Protein AF-A0A5Q2TIV7-F1 (afdb_monomer)

pLDDT: mean 85.79, std 13.25, range [51.31, 98.06]

Mean predicted aligned error: 6.58 Å

Structure (mmCIF, N/CA/C/O backbone):
data_AF-A0A5Q2TIV7-F1
#
_entry.id   AF-A0A5Q2TIV7-F1
#
loop_
_atom_site.group_PDB
_atom_site.id
_atom_site.type_symbol
_atom_site.label_atom_id
_atom_site.label_alt_id
_atom_site.label_comp_id
_atom_site.label_asym_id
_atom_site.label_entity_id
_atom_site.label_seq_id
_atom_site.pdbx_PDB_ins_code
_atom_site.Cartn_x
_atom_site.Cartn_y
_atom_site.Cartn_z
_atom_site.occupancy
_atom_site.B_iso_or_equiv
_atom_site.auth_seq_id
_atom_site.auth_comp_id
_atom_site.auth_asym_id
_atom_site.auth_atom_id
_atom_site.pdbx_PDB_model_num
ATOM 1 N N . MET A 1 1 ? 21.907 -9.888 -3.108 1.00 53.25 1 MET A N 1
ATOM 2 C CA . MET A 1 1 ? 21.242 -8.575 -2.961 1.00 53.25 1 MET A CA 1
ATOM 3 C C . MET A 1 1 ? 22.327 -7.538 -2.737 1.00 53.25 1 MET A C 1
ATOM 5 O O . MET A 1 1 ? 23.068 -7.697 -1.777 1.00 53.25 1 MET A O 1
ATOM 9 N N . SER A 1 2 ? 22.520 -6.594 -3.663 1.00 59.41 2 SER A N 1
ATOM 10 C CA . SER A 1 2 ? 23.673 -5.680 -3.630 1.00 59.41 2 SER A CA 1
ATOM 11 C C . SER A 1 2 ? 23.523 -4.609 -2.542 1.00 59.41 2 SER A C 1
ATOM 13 O O . SER A 1 2 ? 22.411 -4.172 -2.238 1.00 59.41 2 SER A O 1
ATOM 15 N N . GLU A 1 3 ? 24.650 -4.174 -1.974 1.00 58.94 3 GLU A N 1
ATOM 16 C CA . GLU A 1 3 ? 24.780 -3.059 -1.017 1.00 58.94 3 GLU A CA 1
ATOM 17 C C . GLU A 1 3 ? 23.983 -1.810 -1.454 1.00 58.94 3 GLU A C 1
ATOM 19 O O . GLU A 1 3 ? 23.416 -1.096 -0.631 1.00 58.94 3 GLU A O 1
ATOM 24 N N . THR A 1 4 ? 23.872 -1.597 -2.769 1.00 59.62 4 THR A N 1
ATOM 25 C CA . THR A 1 4 ? 23.124 -0.516 -3.422 1.00 59.62 4 THR A CA 1
ATOM 26 C C . THR A 1 4 ? 21.631 -0.548 -3.099 1.00 59.62 4 THR A C 1
ATOM 28 O O . THR A 1 4 ? 21.066 0.484 -2.752 1.00 59.62 4 THR A O 1
ATOM 31 N N . ILE A 1 5 ? 20.996 -1.727 -3.135 1.00 59.81 5 ILE A N 1
ATOM 32 C CA . ILE A 1 5 ? 19.572 -1.875 -2.789 1.00 59.81 5 ILE A CA 1
ATOM 33 C C . ILE A 1 5 ? 19.374 -1.593 -1.298 1.00 59.81 5 ILE A C 1
ATOM 35 O O . ILE A 1 5 ? 18.446 -0.886 -0.924 1.00 59.81 5 ILE A O 1
ATOM 39 N N . ARG A 1 6 ? 20.279 -2.084 -0.438 1.00 55.00 6 ARG A N 1
ATOM 40 C CA . ARG A 1 6 ? 20.233 -1.845 1.016 1.00 55.00 6 ARG A CA 1
ATOM 41 C C . ARG A 1 6 ? 20.451 -0.366 1.377 1.00 55.00 6 ARG A C 1
ATOM 43 O O . ARG A 1 6 ? 19.861 0.101 2.347 1.00 55.00 6 ARG A O 1
ATOM 50 N N . SER A 1 7 ? 21.269 0.360 0.616 1.00 59.69 7 SER A N 1
ATOM 5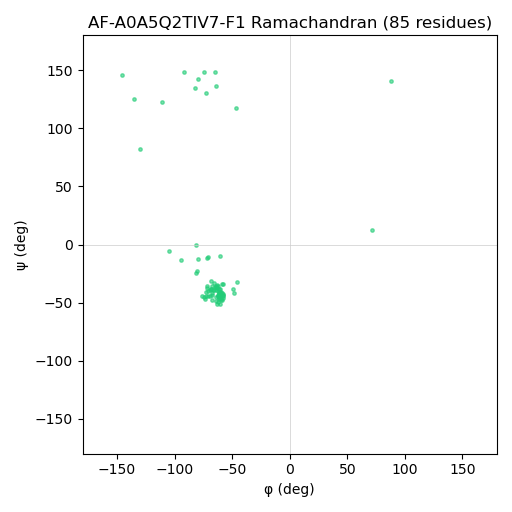1 C CA . SER A 1 7 ? 21.496 1.800 0.796 1.00 59.69 7 SER A CA 1
ATOM 52 C C . SER A 1 7 ? 20.300 2.635 0.330 1.00 59.69 7 SER A C 1
ATOM 54 O O . SER A 1 7 ? 19.830 3.475 1.092 1.00 59.69 7 SER A O 1
ATOM 56 N N . ALA A 1 8 ? 19.754 2.354 -0.858 1.00 62.28 8 ALA A N 1
ATOM 57 C CA . ALA A 1 8 ? 18.548 3.018 -1.366 1.00 62.28 8 ALA A CA 1
ATOM 58 C C . ALA A 1 8 ? 17.339 2.777 -0.443 1.00 62.28 8 ALA A C 1
ATOM 60 O O . ALA A 1 8 ? 16.605 3.698 -0.104 1.00 62.28 8 ALA A O 1
ATOM 61 N N . LEU A 1 9 ? 17.202 1.551 0.070 1.00 62.69 9 LEU A N 1
ATOM 62 C CA . LEU A 1 9 ? 16.211 1.185 1.084 1.00 62.69 9 LEU A CA 1
ATOM 63 C C . LEU A 1 9 ? 16.328 1.978 2.386 1.00 62.69 9 LEU A C 1
ATOM 65 O O . LEU A 1 9 ? 15.322 2.215 3.048 1.00 62.69 9 LEU A O 1
ATOM 69 N N . ARG A 1 10 ? 17.546 2.346 2.801 1.00 64.44 10 ARG A N 1
ATOM 70 C CA . ARG A 1 10 ? 17.764 3.124 4.026 1.00 64.44 10 ARG A CA 1
ATOM 71 C C . ARG A 1 10 ? 17.326 4.575 3.860 1.00 64.44 10 ARG A C 1
ATOM 73 O O . ARG A 1 10 ? 16.710 5.102 4.783 1.00 64.44 10 ARG A O 1
ATOM 80 N N . GLU A 1 11 ? 17.602 5.193 2.716 1.00 63.62 11 GLU A N 1
ATOM 81 C CA . GLU A 1 11 ? 17.118 6.547 2.407 1.00 63.62 11 GLU A CA 1
ATOM 82 C C . GLU A 1 11 ? 15.596 6.569 2.224 1.00 63.62 11 GLU A C 1
ATOM 84 O O . GLU A 1 11 ? 14.916 7.391 2.837 1.00 63.62 11 GLU A O 1
ATOM 89 N N . GLU A 1 12 ? 15.039 5.589 1.509 1.00 64.25 12 GLU A N 1
ATOM 90 C CA . GLU A 1 12 ? 13.588 5.438 1.346 1.00 64.25 12 GLU A CA 1
ATOM 91 C C . GLU A 1 12 ? 12.873 4.961 2.619 1.00 64.25 12 GLU A C 1
ATOM 93 O O . GLU A 1 12 ? 11.649 5.039 2.705 1.00 64.25 12 GLU A O 1
ATOM 98 N N . SER A 1 13 ? 13.605 4.514 3.648 1.00 70.44 13 SER A N 1
ATOM 99 C CA . SER A 1 13 ? 13.002 3.975 4.877 1.00 70.44 13 SER A CA 1
ATOM 100 C C . SER A 1 13 ? 12.078 4.979 5.565 1.00 70.44 13 SER A C 1
ATOM 102 O O . SER A 1 13 ? 11.041 4.589 6.091 1.00 70.44 13 SER A O 1
ATOM 104 N N . THR A 1 14 ? 12.392 6.276 5.496 1.00 81.12 14 THR A N 1
ATOM 105 C CA . THR A 1 14 ? 11.535 7.318 6.079 1.00 81.12 14 THR A CA 1
ATOM 106 C C . THR A 1 14 ? 10.226 7.460 5.301 1.00 81.12 14 THR A C 1
ATOM 108 O O . THR A 1 14 ? 9.171 7.628 5.907 1.00 81.12 14 THR A O 1
ATOM 111 N N . ASN A 1 15 ? 10.270 7.368 3.970 1.00 85.00 15 ASN A N 1
ATOM 112 C CA . ASN A 1 15 ? 9.075 7.450 3.130 1.00 85.00 15 ASN A CA 1
ATOM 113 C C . ASN A 1 15 ? 8.209 6.198 3.281 1.00 85.00 15 ASN A C 1
ATOM 115 O O . ASN A 1 15 ? 6.992 6.308 3.382 1.00 85.00 15 ASN A O 1
ATOM 119 N N . ILE A 1 16 ? 8.837 5.023 3.370 1.00 85.69 16 ILE A N 1
ATOM 120 C CA . ILE A 1 16 ? 8.157 3.745 3.604 1.00 85.69 16 ILE A CA 1
ATOM 121 C C . ILE A 1 16 ? 7.454 3.749 4.965 1.00 85.69 16 ILE A C 1
ATOM 123 O O . ILE A 1 16 ? 6.298 3.342 5.049 1.00 85.69 16 ILE A O 1
ATOM 127 N N . VAL A 1 17 ? 8.118 4.239 6.018 1.00 90.44 17 VAL A N 1
ATOM 128 C CA . VAL A 1 17 ? 7.513 4.360 7.355 1.00 90.44 17 VAL A CA 1
ATOM 129 C C . VAL A 1 17 ? 6.325 5.318 7.325 1.00 90.44 17 VAL A C 1
ATOM 131 O O . VAL A 1 17 ? 5.237 4.930 7.733 1.00 90.44 17 VAL A O 1
ATOM 134 N N . LYS A 1 18 ? 6.483 6.517 6.753 1.00 92.94 18 LYS A N 1
ATOM 135 C CA . LYS A 1 18 ? 5.381 7.486 6.635 1.00 92.94 18 LYS A CA 1
ATOM 136 C C . LYS A 1 18 ? 4.213 6.954 5.811 1.00 92.94 18 LYS A C 1
ATOM 138 O O . LYS A 1 18 ? 3.061 7.217 6.136 1.00 92.94 18 LYS A O 1
ATOM 143 N N . PHE A 1 19 ? 4.494 6.212 4.741 1.00 93.38 19 PHE A N 1
ATOM 144 C CA . PHE A 1 19 ? 3.452 5.591 3.929 1.00 93.38 19 PHE A CA 1
ATOM 145 C C . PHE A 1 19 ? 2.703 4.511 4.715 1.00 93.38 19 PHE A C 1
ATOM 147 O O . PHE A 1 19 ? 1.481 4.418 4.627 1.00 93.38 19 PHE A O 1
ATOM 154 N N . ASN A 1 20 ? 3.422 3.736 5.528 1.00 95.62 20 ASN A N 1
ATOM 155 C CA . ASN A 1 20 ? 2.821 2.756 6.420 1.00 95.62 20 ASN A CA 1
ATOM 156 C C . ASN A 1 20 ? 1.933 3.404 7.489 1.00 95.62 20 ASN A C 1
ATOM 158 O O . ASN A 1 20 ? 0.818 2.936 7.693 1.00 95.62 20 ASN A O 1
ATOM 162 N N . GLU A 1 21 ? 2.401 4.478 8.124 1.00 97.00 21 GLU A N 1
ATOM 163 C CA . GLU A 1 21 ? 1.634 5.254 9.106 1.00 97.00 21 GLU A CA 1
ATOM 164 C C . GLU A 1 21 ? 0.364 5.833 8.475 1.00 97.00 21 GLU A C 1
ATOM 166 O O . GLU A 1 21 ? -0.732 5.559 8.953 1.00 97.00 21 GLU A O 1
ATOM 171 N N . ALA A 1 22 ? 0.488 6.514 7.331 1.00 97.62 22 ALA A N 1
ATOM 172 C CA . ALA A 1 22 ? -0.656 7.102 6.637 1.00 97.62 22 ALA A CA 1
ATOM 173 C C . ALA A 1 22 ? -1.706 6.056 6.227 1.00 97.62 22 ALA A C 1
ATOM 175 O O . ALA A 1 22 ? -2.904 6.294 6.356 1.00 97.62 22 ALA A O 1
ATOM 176 N N . LEU A 1 23 ? -1.278 4.884 5.742 1.00 96.88 23 LEU A N 1
ATOM 177 C CA . LEU A 1 23 ? -2.205 3.795 5.427 1.00 96.88 23 LEU A CA 1
ATOM 178 C C . LEU A 1 23 ? -2.853 3.203 6.679 1.00 96.88 23 LEU A C 1
ATOM 180 O O . LEU A 1 23 ? -4.033 2.865 6.638 1.00 96.88 23 LEU A O 1
ATOM 184 N N . SER A 1 24 ? -2.101 3.074 7.773 1.00 98.00 24 SER A N 1
ATOM 185 C CA . SER A 1 24 ? -2.630 2.594 9.051 1.00 98.00 24 SER A CA 1
ATOM 186 C C . SER A 1 24 ? -3.744 3.512 9.554 1.00 98.00 24 SER A C 1
ATOM 188 O O . SER A 1 24 ? -4.824 3.021 9.873 1.00 98.00 24 SER A O 1
ATOM 190 N N . ASP A 1 25 ? -3.525 4.830 9.507 1.00 98.06 25 ASP A N 1
ATOM 191 C CA . ASP A 1 25 ? -4.506 5.840 9.917 1.00 98.06 25 ASP A CA 1
ATOM 192 C C . ASP A 1 25 ? -5.782 5.776 9.060 1.00 98.06 25 ASP A C 1
ATOM 194 O O . ASP A 1 25 ? -6.889 5.766 9.595 1.00 98.06 25 ASP A O 1
ATOM 198 N N . ILE A 1 26 ? -5.649 5.650 7.731 1.00 97.44 26 ILE A N 1
ATOM 199 C CA . ILE A 1 26 ? -6.797 5.519 6.811 1.00 97.44 26 ILE A CA 1
ATOM 200 C C . ILE A 1 26 ? -7.612 4.253 7.112 1.00 97.44 26 ILE A C 1
ATOM 202 O O . ILE A 1 26 ? -8.847 4.268 7.073 1.00 97.44 26 ILE A O 1
ATOM 206 N N . ILE A 1 27 ? -6.931 3.136 7.381 1.00 96.44 27 ILE A N 1
ATOM 207 C CA . ILE A 1 27 ? -7.584 1.861 7.689 1.00 96.44 27 ILE A CA 1
ATOM 208 C C . ILE A 1 27 ? -8.279 1.943 9.047 1.00 96.44 27 ILE A C 1
ATOM 210 O O . ILE A 1 27 ? -9.427 1.515 9.154 1.00 96.44 27 ILE A O 1
ATOM 214 N N . ASP A 1 28 ? -7.624 2.511 10.060 1.00 97.81 28 ASP A N 1
ATOM 215 C CA . ASP A 1 28 ? -8.200 2.688 11.392 1.00 97.81 28 ASP A CA 1
ATOM 216 C C . ASP A 1 28 ? -9.441 3.590 11.345 1.00 97.81 28 ASP A C 1
ATOM 218 O O . ASP A 1 28 ? -10.502 3.194 11.826 1.00 97.81 28 ASP A O 1
ATOM 222 N N . GLU A 1 29 ? -9.372 4.733 10.656 1.00 97.69 29 GLU A N 1
ATOM 223 C CA . GLU A 1 29 ? -10.527 5.613 10.442 1.00 97.69 29 GLU A CA 1
ATOM 224 C C . GLU A 1 29 ? -11.675 4.871 9.735 1.00 97.69 29 GLU A C 1
ATOM 226 O O . GLU A 1 29 ? -12.837 4.950 10.146 1.00 97.69 29 GLU A O 1
ATOM 231 N N . SER A 1 30 ? -11.364 4.086 8.701 1.00 96.38 30 SER A N 1
ATOM 232 C CA . SER A 1 30 ? -12.363 3.290 7.977 1.00 96.38 30 SER A CA 1
ATOM 233 C C . SER A 1 30 ? -13.009 2.215 8.860 1.00 96.38 30 SER A C 1
ATOM 235 O O . SER A 1 30 ? -14.210 1.955 8.734 1.00 96.38 30 SER A O 1
ATOM 237 N N . MET A 1 31 ? -12.242 1.602 9.768 1.00 96.12 31 MET A N 1
ATOM 238 C CA . MET A 1 31 ? -12.741 0.618 10.733 1.00 96.12 31 MET A CA 1
ATOM 239 C C . MET A 1 31 ? -13.616 1.266 11.806 1.00 96.12 31 MET A C 1
ATOM 241 O O . MET A 1 31 ? -14.700 0.758 12.097 1.00 96.12 31 MET A O 1
ATOM 245 N N . GLN A 1 32 ? -13.193 2.407 12.353 1.00 96.38 32 GLN A N 1
ATOM 246 C CA . GLN A 1 32 ? -13.953 3.170 13.348 1.00 96.38 32 GLN A CA 1
ATOM 247 C C . GLN A 1 32 ? -15.288 3.672 12.787 1.00 96.38 32 GLN A C 1
ATOM 249 O O . GLN A 1 32 ? -16.303 3.644 13.482 1.00 96.38 32 GLN A O 1
ATOM 254 N N . ASN A 1 33 ? -15.308 4.047 11.508 1.00 96.31 33 ASN A N 1
ATOM 255 C CA . ASN A 1 33 ? -16.515 4.464 10.796 1.00 96.31 33 ASN A CA 1
ATOM 256 C C . ASN A 1 33 ? -17.375 3.288 10.291 1.00 96.31 33 ASN A C 1
ATOM 258 O O . ASN A 1 33 ? -18.417 3.507 9.673 1.00 96.31 33 ASN A O 1
ATOM 262 N N . GLY A 1 34 ? -16.963 2.038 10.534 1.00 93.69 34 GLY A N 1
ATOM 263 C CA . GLY A 1 34 ? -17.704 0.836 10.144 1.00 93.69 34 GLY A CA 1
ATOM 264 C C . GLY A 1 34 ? -17.723 0.546 8.638 1.00 93.69 34 GLY A C 1
ATOM 265 O O . GLY A 1 34 ? -18.496 -0.304 8.200 1.00 93.69 34 GLY A O 1
ATOM 266 N N . LEU A 1 35 ? -16.883 1.224 7.849 1.00 93.06 35 LEU A N 1
ATOM 267 C CA . LEU A 1 35 ? -16.772 1.050 6.394 1.00 93.06 35 LEU A CA 1
ATOM 268 C C . LEU A 1 35 ? -15.917 -0.164 6.014 1.00 93.06 35 LEU A C 1
ATOM 270 O O . LEU A 1 35 ? -16.058 -0.709 4.922 1.00 93.06 35 LEU A O 1
ATOM 274 N N . PHE A 1 36 ? -15.038 -0.589 6.918 1.00 87.62 36 PHE A N 1
ATOM 275 C CA . PHE A 1 36 ? -14.159 -1.733 6.738 1.00 87.62 36 PHE A CA 1
ATOM 276 C C . PHE A 1 36 ? -14.170 -2.584 8.007 1.00 87.62 36 PHE A C 1
ATOM 278 O O . PHE A 1 36 ? -13.915 -2.085 9.098 1.00 87.62 36 PHE A O 1
ATOM 285 N N . GLN A 1 37 ? -14.482 -3.874 7.885 1.00 89.44 37 GLN A N 1
ATOM 286 C CA . GLN A 1 37 ? -14.439 -4.798 9.016 1.00 89.44 37 GLN A CA 1
ATOM 287 C C . GLN A 1 37 ? -13.301 -5.789 8.836 1.00 89.44 37 GLN A C 1
ATOM 289 O O . GLN A 1 37 ? -13.246 -6.529 7.859 1.00 89.44 37 GLN A O 1
ATOM 294 N N . SER A 1 38 ? -12.407 -5.828 9.817 1.00 89.62 38 SER A N 1
ATOM 295 C CA . SER A 1 38 ? -11.309 -6.781 9.859 1.00 89.62 38 SER A CA 1
ATOM 296 C C . SER A 1 38 ? -11.023 -7.181 11.297 1.00 89.62 38 SER A C 1
ATOM 298 O O . SER A 1 38 ? -11.142 -6.382 12.223 1.00 89.62 38 SER A O 1
ATOM 300 N N . ARG A 1 39 ? -10.618 -8.439 11.485 1.00 91.12 39 ARG A N 1
ATOM 301 C CA . ARG A 1 39 ? -10.092 -8.935 12.767 1.00 91.12 39 ARG A CA 1
ATOM 302 C C . ARG A 1 39 ? -8.626 -8.558 12.990 1.00 91.12 39 ARG A C 1
ATOM 304 O O . ARG A 1 39 ? -8.091 -8.800 14.068 1.00 91.12 39 ARG A O 1
ATOM 311 N N . PHE A 1 40 ? -7.953 -8.077 11.948 1.00 93.56 40 PHE A N 1
ATOM 312 C CA . PHE A 1 40 ? -6.533 -7.759 11.980 1.00 93.56 40 PHE A CA 1
ATOM 313 C C . PHE A 1 40 ? -6.317 -6.298 12.372 1.00 93.56 40 PHE A C 1
ATOM 315 O O . PHE A 1 40 ? -7.132 -5.434 12.068 1.00 93.56 40 PHE A O 1
ATOM 322 N N . ASN A 1 41 ? -5.200 -6.035 13.048 1.00 95.50 41 ASN A N 1
ATOM 323 C CA . ASN A 1 41 ? -4.807 -4.687 13.441 1.00 95.50 41 ASN A CA 1
ATOM 324 C C . ASN A 1 41 ? -4.529 -3.815 12.190 1.00 95.50 41 ASN A C 1
ATOM 326 O O . ASN A 1 41 ? -3.833 -4.309 11.296 1.00 95.50 41 ASN A O 1
ATOM 330 N N . PRO A 1 42 ? -4.994 -2.547 12.134 1.00 96.44 42 PRO A N 1
ATOM 331 C CA . PRO A 1 42 ? -4.753 -1.634 11.009 1.00 96.44 42 PRO A CA 1
ATOM 332 C C . PRO A 1 42 ? -3.287 -1.560 10.565 1.00 96.44 42 PRO A C 1
ATOM 334 O O . PRO A 1 42 ? -2.997 -1.662 9.374 1.00 96.44 42 PRO A O 1
ATOM 337 N N . GLN A 1 43 ? -2.349 -1.530 11.517 1.00 96.62 43 GLN A N 1
ATOM 338 C CA . GLN A 1 43 ? -0.913 -1.479 11.244 1.00 96.62 43 GLN A CA 1
ATOM 339 C C . GLN A 1 43 ? -0.412 -2.727 10.508 1.00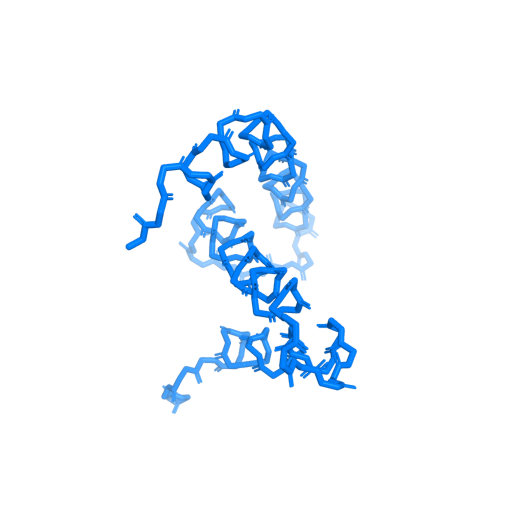 96.62 43 GLN A C 1
ATOM 341 O O . GLN A 1 43 ? 0.460 -2.643 9.643 1.00 96.62 43 GLN A O 1
ATOM 346 N N . HIS A 1 44 ? -0.951 -3.902 10.845 1.00 95.94 44 HIS A N 1
ATOM 347 C CA . HIS A 1 44 ? -0.596 -5.150 10.169 1.00 95.94 44 HIS A CA 1
ATOM 348 C C . HIS A 1 44 ? -1.167 -5.202 8.752 1.00 95.94 44 HIS A C 1
ATOM 350 O O . HIS A 1 44 ? -0.523 -5.725 7.850 1.00 95.94 44 HIS A O 1
ATOM 356 N N . ILE A 1 45 ? -2.359 -4.646 8.537 1.00 94.81 45 ILE A N 1
ATOM 357 C CA . ILE A 1 45 ? -2.950 -4.559 7.198 1.00 94.81 45 ILE A CA 1
ATOM 358 C C . ILE A 1 45 ? -2.120 -3.593 6.344 1.00 94.81 45 ILE A C 1
ATOM 360 O O . ILE A 1 45 ? -1.691 -3.950 5.246 1.00 94.81 45 ILE A O 1
ATOM 364 N N . ALA A 1 46 ? -1.798 -2.414 6.881 1.00 96.19 46 ALA A N 1
ATOM 365 C CA . ALA A 1 46 ? -0.943 -1.433 6.225 1.00 96.19 46 ALA A CA 1
ATOM 366 C C . ALA A 1 46 ? 0.439 -2.006 5.879 1.00 96.19 46 ALA A C 1
ATOM 368 O O . ALA A 1 46 ? 0.939 -1.779 4.781 1.00 96.19 46 ALA A O 1
ATOM 369 N N . SER A 1 47 ? 1.072 -2.775 6.774 1.00 95.81 47 SER A N 1
ATOM 370 C CA . SER A 1 47 ? 2.397 -3.357 6.505 1.00 95.81 47 SER A CA 1
ATOM 371 C C . SER A 1 47 ? 2.389 -4.375 5.371 1.00 95.81 47 SER A C 1
ATOM 373 O O . SER A 1 47 ? 3.318 -4.375 4.562 1.00 95.81 47 SER A O 1
ATOM 375 N N . VAL A 1 48 ? 1.328 -5.174 5.245 1.00 95.38 48 VAL A N 1
ATOM 376 C CA . VAL A 1 48 ? 1.156 -6.082 4.104 1.00 95.38 48 VAL A CA 1
ATOM 377 C C . VAL A 1 48 ? 1.008 -5.289 2.803 1.00 95.38 48 VAL A C 1
ATOM 379 O O . VAL A 1 48 ? 1.731 -5.569 1.847 1.00 95.38 48 VAL A O 1
ATOM 382 N N . LEU A 1 49 ? 0.139 -4.271 2.777 1.00 94.88 49 LEU A N 1
ATOM 383 C CA . LEU A 1 49 ? -0.099 -3.438 1.589 1.00 94.88 49 LEU A CA 1
ATOM 384 C C . LEU A 1 49 ? 1.157 -2.671 1.147 1.00 94.88 49 LEU A C 1
ATOM 386 O O . LEU A 1 49 ? 1.502 -2.657 -0.034 1.00 94.88 49 LEU A O 1
ATOM 390 N N . VAL A 1 50 ? 1.885 -2.080 2.096 1.00 94.50 50 VAL A N 1
ATOM 391 C CA . VAL A 1 50 ? 3.173 -1.429 1.821 1.00 94.50 50 VAL A CA 1
ATOM 392 C C . VAL A 1 50 ? 4.192 -2.441 1.306 1.00 94.50 50 VAL A C 1
ATOM 394 O O . VAL A 1 50 ? 4.934 -2.136 0.377 1.00 94.50 50 VAL A O 1
ATOM 397 N N . GLY A 1 51 ? 4.217 -3.651 1.870 1.00 93.00 51 GLY A N 1
ATOM 398 C CA . GLY A 1 51 ? 5.126 -4.714 1.455 1.00 93.00 51 GLY A CA 1
ATOM 399 C C . GLY A 1 51 ? 4.946 -5.112 -0.011 1.00 93.00 51 GLY A C 1
ATOM 400 O O . GLY A 1 51 ? 5.932 -5.168 -0.748 1.00 93.00 51 GLY A O 1
ATOM 401 N N . ILE A 1 52 ? 3.704 -5.335 -0.453 1.00 94.62 52 ILE A N 1
ATOM 402 C CA . ILE A 1 52 ? 3.420 -5.675 -1.857 1.00 94.62 52 ILE A CA 1
ATOM 403 C C . ILE A 1 52 ? 3.682 -4.491 -2.797 1.00 94.62 52 ILE A C 1
ATOM 405 O O . ILE A 1 52 ? 4.274 -4.668 -3.856 1.00 94.62 52 ILE A O 1
ATOM 409 N N . TYR A 1 53 ? 3.360 -3.259 -2.391 1.00 92.44 53 TYR A N 1
ATOM 410 C CA . TYR A 1 53 ? 3.679 -2.073 -3.188 1.00 92.44 53 TYR A CA 1
ATOM 411 C C . TYR A 1 53 ? 5.189 -1.903 -3.363 1.00 92.44 53 TYR A C 1
ATOM 413 O O . TYR A 1 53 ? 5.683 -1.654 -4.461 1.00 92.44 53 TYR A O 1
ATOM 421 N N . PHE A 1 54 ? 5.945 -2.098 -2.286 1.00 90.62 54 PHE A N 1
ATOM 422 C CA . PHE A 1 54 ? 7.391 -1.995 -2.332 1.00 90.62 54 PHE A CA 1
ATOM 423 C C . PHE A 1 54 ? 8.025 -3.122 -3.163 1.00 90.62 54 PHE A C 1
ATOM 425 O O . PHE A 1 54 ? 8.980 -2.888 -3.904 1.00 90.62 54 PHE A O 1
ATOM 432 N N . ASN A 1 55 ? 7.467 -4.335 -3.111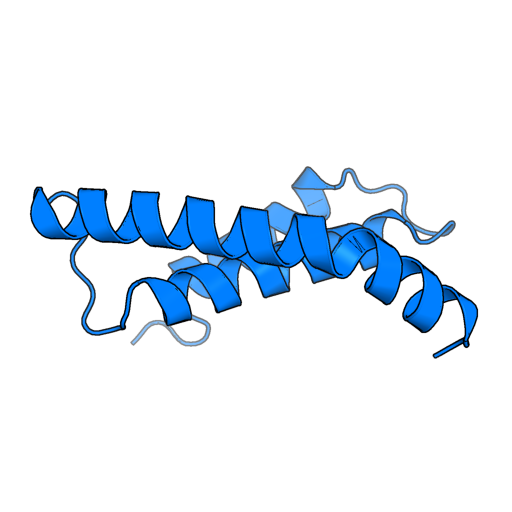 1.00 90.94 55 ASN A N 1
ATOM 433 C CA . ASN A 1 55 ? 7.861 -5.414 -4.013 1.00 90.94 55 ASN A CA 1
ATOM 434 C C . ASN A 1 55 ? 7.596 -5.059 -5.487 1.00 90.94 55 ASN A C 1
ATOM 436 O O . ASN A 1 55 ? 8.468 -5.278 -6.333 1.00 90.94 55 ASN A O 1
ATOM 440 N N . ALA A 1 56 ? 6.436 -4.468 -5.781 1.00 91.75 56 ALA A N 1
ATOM 441 C CA . ALA A 1 56 ? 6.101 -3.996 -7.117 1.00 91.75 56 ALA A CA 1
ATOM 442 C C . ALA A 1 56 ? 7.076 -2.906 -7.592 1.00 91.75 56 ALA A C 1
ATOM 444 O O . ALA A 1 56 ? 7.561 -2.986 -8.716 1.00 91.75 56 ALA A O 1
ATOM 445 N N . LEU A 1 57 ? 7.459 -1.959 -6.725 1.00 88.44 57 LEU A N 1
ATOM 446 C CA . LEU A 1 57 ? 8.467 -0.937 -7.033 1.00 88.44 57 LEU A CA 1
ATOM 447 C C . LEU A 1 57 ? 9.844 -1.528 -7.340 1.00 88.44 57 LEU A C 1
ATOM 449 O O . LEU A 1 57 ? 10.470 -1.120 -8.317 1.00 88.44 57 LEU A O 1
ATOM 453 N N . ILE A 1 58 ? 10.320 -2.492 -6.541 1.00 87.31 58 ILE A N 1
ATOM 454 C CA . ILE A 1 58 ? 11.593 -3.174 -6.822 1.00 87.31 58 ILE A CA 1
ATOM 455 C C . ILE A 1 58 ? 11.531 -3.845 -8.197 1.00 87.31 58 ILE A C 1
ATOM 457 O O . ILE A 1 58 ? 12.441 -3.675 -9.008 1.00 87.31 58 ILE A O 1
ATOM 461 N N . THR A 1 59 ? 10.452 -4.582 -8.462 1.00 88.44 59 THR A N 1
ATOM 462 C CA . THR A 1 59 ? 10.256 -5.297 -9.729 1.00 88.44 59 THR A CA 1
ATOM 463 C C . THR A 1 59 ? 10.212 -4.324 -10.904 1.00 88.44 59 THR A C 1
ATOM 465 O O . THR A 1 59 ? 10.917 -4.528 -11.887 1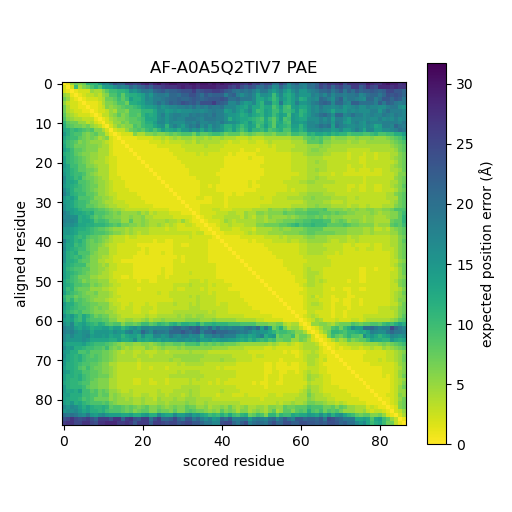.00 88.44 59 THR A O 1
ATOM 468 N N . TRP A 1 60 ? 9.462 -3.230 -10.766 1.00 89.19 60 TRP A N 1
ATOM 469 C CA . TRP A 1 60 ? 9.340 -2.171 -11.765 1.00 89.19 60 TRP A CA 1
ATOM 470 C C . TRP A 1 60 ? 10.664 -1.431 -12.018 1.00 89.19 60 TRP A C 1
ATOM 472 O O . TRP A 1 60 ? 10.974 -1.076 -13.149 1.00 89.19 60 TRP A O 1
ATOM 482 N N . SER A 1 61 ? 11.490 -1.240 -10.985 1.00 83.81 61 SER A N 1
ATOM 483 C CA . SER A 1 61 ? 12.808 -0.605 -11.128 1.00 83.81 61 SER A CA 1
ATOM 484 C C . SER A 1 61 ? 13.846 -1.473 -11.854 1.00 83.81 61 SER A C 1
ATOM 486 O O . SER A 1 61 ? 14.928 -0.987 -12.191 1.00 83.81 61 SER A O 1
ATOM 488 N N . SER A 1 62 ? 13.550 -2.757 -12.087 1.00 82.81 62 SER A N 1
ATOM 489 C CA . SER A 1 62 ? 14.432 -3.653 -12.831 1.00 82.81 62 SER A CA 1
ATOM 490 C C . SER A 1 62 ? 14.417 -3.312 -14.322 1.00 82.81 62 SER A C 1
ATOM 492 O O . SER A 1 62 ? 13.359 -3.241 -14.938 1.00 82.81 62 SER A O 1
ATOM 494 N N . ALA A 1 63 ? 15.597 -3.175 -14.932 1.00 61.56 63 ALA A N 1
ATOM 495 C CA . ALA A 1 63 ? 15.766 -2.796 -16.342 1.00 61.56 63 ALA A CA 1
ATOM 496 C C . ALA A 1 63 ? 15.126 -3.765 -17.363 1.00 61.56 63 ALA A C 1
ATOM 498 O O . ALA A 1 63 ? 15.081 -3.463 -18.555 1.00 61.56 63 ALA A O 1
ATOM 499 N N . GLU A 1 64 ? 14.663 -4.932 -16.918 1.00 75.31 64 GLU A N 1
ATOM 500 C CA . GLU A 1 64 ? 14.086 -5.981 -17.763 1.00 75.31 64 GLU A CA 1
ATOM 501 C C . GLU A 1 64 ? 12.558 -5.919 -17.866 1.00 75.31 64 GLU A C 1
ATOM 503 O O . GLU A 1 64 ? 11.983 -6.566 -18.744 1.00 75.31 64 GLU A O 1
ATOM 508 N N . THR A 1 65 ? 11.886 -5.147 -17.007 1.00 72.62 65 THR A N 1
ATOM 509 C CA . THR A 1 65 ? 10.425 -5.071 -17.041 1.00 72.62 65 THR A CA 1
ATOM 510 C C . THR A 1 65 ? 9.933 -4.090 -18.105 1.00 72.62 65 THR A C 1
ATOM 512 O O . THR A 1 65 ? 10.442 -2.979 -18.254 1.00 72.62 65 THR A O 1
ATOM 515 N N . LYS A 1 66 ? 8.925 -4.513 -18.871 1.00 81.88 66 LYS A N 1
ATOM 516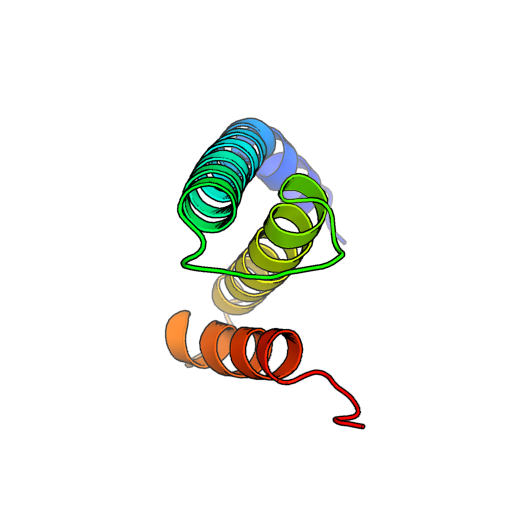 C CA . LYS A 1 66 ? 8.160 -3.648 -19.788 1.00 81.88 66 LYS A CA 1
ATOM 517 C C . LYS A 1 66 ? 6.772 -3.319 -19.244 1.00 81.88 66 LYS A C 1
ATOM 519 O O . LYS A 1 66 ? 6.047 -2.562 -19.882 1.00 81.88 66 LYS A O 1
ATOM 524 N N . GLU A 1 67 ? 6.416 -3.929 -18.121 1.00 85.94 67 GLU A N 1
ATOM 525 C CA . GLU A 1 67 ? 5.117 -3.798 -17.478 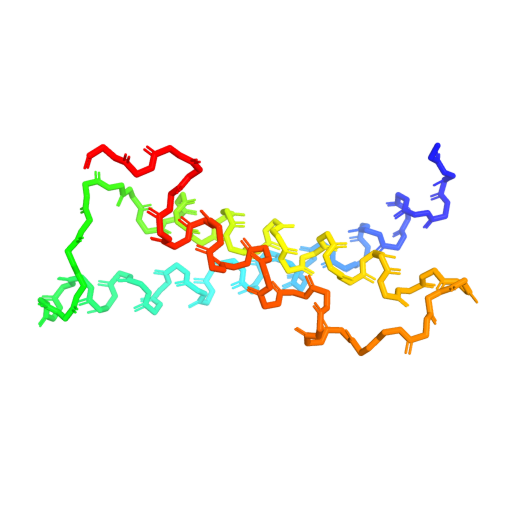1.00 85.94 67 GLU A CA 1
ATOM 526 C C . GLU A 1 67 ? 5.068 -2.493 -16.681 1.00 85.94 67 GLU A C 1
ATOM 528 O O . GLU A 1 67 ? 6.059 -2.075 -16.069 1.00 85.94 67 GLU A O 1
ATOM 533 N N . ASP A 1 68 ? 3.908 -1.841 -16.687 1.00 90.38 68 ASP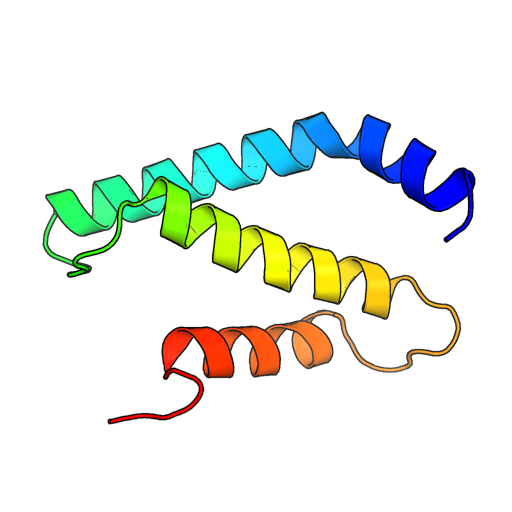 A N 1
ATOM 534 C CA . ASP A 1 68 ? 3.661 -0.692 -15.817 1.00 90.38 68 ASP A CA 1
ATOM 535 C C . ASP A 1 68 ? 3.688 -1.152 -14.345 1.00 90.38 68 ASP A C 1
ATOM 537 O O . ASP A 1 68 ? 3.282 -2.268 -14.013 1.00 90.38 68 ASP A O 1
ATOM 541 N N . LEU A 1 69 ? 4.115 -0.282 -13.426 1.00 89.12 69 LEU A N 1
ATOM 542 C CA . LEU A 1 69 ? 4.014 -0.523 -11.986 1.00 89.12 69 LEU A CA 1
ATOM 543 C C . LEU A 1 69 ? 2.604 -0.973 -11.583 1.00 89.12 69 LEU A C 1
ATOM 545 O O . LEU A 1 69 ? 2.456 -1.848 -10.731 1.00 89.12 69 LEU A O 1
ATOM 549 N N . LYS A 1 70 ? 1.564 -0.400 -12.198 1.00 91.56 70 LYS A N 1
ATOM 550 C CA . LYS A 1 70 ? 0.177 -0.789 -11.928 1.00 91.56 70 LYS A CA 1
ATOM 551 C C . LYS A 1 70 ? -0.112 -2.234 -12.340 1.00 91.56 70 LYS A C 1
ATOM 553 O O . LYS A 1 70 ? -0.834 -2.922 -11.622 1.00 91.56 70 LYS A O 1
ATOM 558 N N . GLU A 1 71 ? 0.440 -2.684 -13.463 1.00 94.12 71 GLU A N 1
ATOM 559 C CA . GLU A 1 71 ? 0.272 -4.053 -13.969 1.00 94.12 71 GLU A CA 1
ATOM 560 C C . GLU A 1 71 ? 0.976 -5.070 -13.065 1.00 94.12 71 GLU A C 1
ATOM 562 O O . GLU A 1 71 ? 0.458 -6.162 -12.855 1.00 94.12 71 GLU A O 1
ATOM 567 N N . ILE A 1 72 ? 2.084 -4.671 -12.436 1.00 92.94 72 ILE A N 1
ATOM 568 C CA . ILE A 1 72 ? 2.799 -5.489 -11.450 1.00 92.94 72 ILE A CA 1
ATOM 569 C C . ILE A 1 72 ? 2.066 -5.499 -10.098 1.00 92.94 72 ILE A C 1
ATOM 571 O O . ILE A 1 72 ? 1.929 -6.545 -9.464 1.00 92.94 72 ILE A O 1
ATOM 575 N N . PHE A 1 73 ? 1.605 -4.337 -9.629 1.00 94.50 73 PHE A N 1
ATOM 576 C CA . PHE A 1 73 ? 1.011 -4.177 -8.300 1.00 94.50 73 PHE A CA 1
ATOM 577 C C . PHE A 1 73 ? -0.398 -4.762 -8.197 1.00 94.50 73 PHE A C 1
ATOM 579 O O . PHE A 1 73 ? -0.713 -5.435 -7.216 1.00 94.50 73 PHE A O 1
ATOM 586 N N . HIS A 1 74 ? -1.259 -4.500 -9.184 1.00 95.19 74 HIS A N 1
ATOM 587 C CA . HIS A 1 74 ? -2.682 -4.824 -9.088 1.00 95.19 74 HIS A CA 1
ATOM 588 C C . HIS A 1 74 ? -2.946 -6.321 -8.838 1.00 95.19 74 HIS A C 1
ATOM 590 O O . HIS A 1 74 ? -3.679 -6.617 -7.897 1.00 95.19 74 HIS A O 1
ATOM 596 N N . PRO A 1 75 ? -2.299 -7.275 -9.537 1.00 94.06 75 PRO A N 1
ATOM 597 C CA . PRO A 1 75 ? -2.480 -8.697 -9.248 1.00 94.06 75 PRO A CA 1
ATOM 598 C C . PRO A 1 75 ? -2.044 -9.088 -7.829 1.00 94.06 75 PRO A C 1
ATOM 600 O O . PRO A 1 75 ? -2.699 -9.903 -7.186 1.00 94.06 75 PRO A O 1
ATOM 603 N N . GLN A 1 76 ? -0.956 -8.502 -7.314 1.00 94.56 76 GLN A N 1
ATOM 604 C CA . GLN A 1 76 ? -0.483 -8.769 -5.948 1.00 94.56 76 GLN A CA 1
ATOM 605 C C . GLN A 1 76 ? -1.479 -8.260 -4.903 1.00 94.56 76 GLN A C 1
ATOM 607 O O . GLN A 1 76 ? -1.708 -8.921 -3.890 1.00 94.56 76 GLN A O 1
ATOM 612 N N . PHE A 1 77 ? -2.076 -7.094 -5.162 1.00 94.50 77 PHE A N 1
ATOM 613 C CA . PHE A 1 77 ? -3.125 -6.528 -4.327 1.00 94.50 77 PHE A CA 1
ATOM 614 C C . PHE A 1 7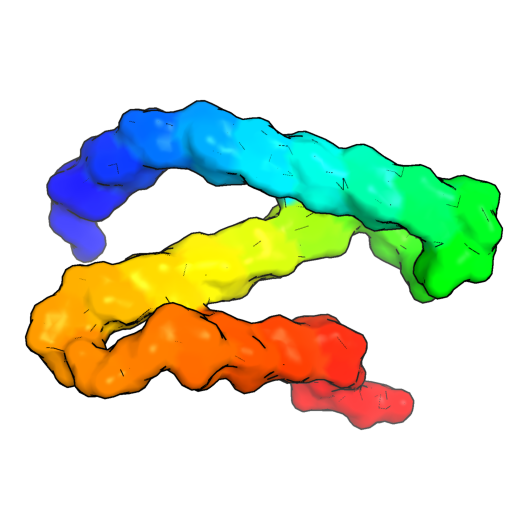7 ? -4.369 -7.417 -4.310 1.00 94.50 77 PHE A C 1
ATOM 616 O O . PHE A 1 77 ? -4.803 -7.786 -3.223 1.00 94.50 77 PHE A O 1
ATOM 623 N N . GLU A 1 78 ? -4.888 -7.817 -5.474 1.00 93.94 78 GLU A N 1
ATOM 624 C CA . GLU A 1 78 ? -6.075 -8.682 -5.562 1.00 93.94 78 GLU A CA 1
ATOM 625 C C . GLU A 1 78 ? -5.856 -10.005 -4.812 1.00 93.94 78 GLU A C 1
ATOM 627 O O . GLU A 1 78 ? -6.694 -10.399 -4.010 1.00 93.94 78 GLU A O 1
ATOM 632 N N . ILE A 1 79 ? -4.683 -10.639 -4.951 1.00 92.19 79 ILE A N 1
ATOM 633 C CA . ILE A 1 79 ? -4.350 -11.878 -4.222 1.00 92.19 79 ILE A CA 1
ATOM 634 C C . ILE A 1 79 ? -4.408 -11.687 -2.699 1.00 92.19 79 ILE A C 1
ATOM 636 O O . ILE A 1 79 ? -4.876 -12.565 -1.972 1.00 92.19 79 ILE A O 1
ATOM 640 N N . VAL A 1 80 ? -3.898 -10.564 -2.190 1.00 90.19 80 VAL A N 1
ATOM 641 C CA . VAL A 1 80 ? -3.945 -10.259 -0.753 1.00 90.19 80 VAL A CA 1
ATOM 642 C C . VAL A 1 80 ? -5.365 -9.919 -0.310 1.00 90.19 80 VAL A C 1
ATOM 644 O O . VAL A 1 80 ? -5.760 -10.296 0.793 1.00 90.19 80 VAL A O 1
ATOM 647 N N . TRP A 1 81 ? -6.116 -9.214 -1.153 1.00 88.00 81 TRP A N 1
ATOM 648 C CA . TRP A 1 81 ? -7.457 -8.732 -0.850 1.00 88.00 81 TRP A CA 1
ATOM 649 C C . TRP A 1 81 ? -8.498 -9.857 -0.8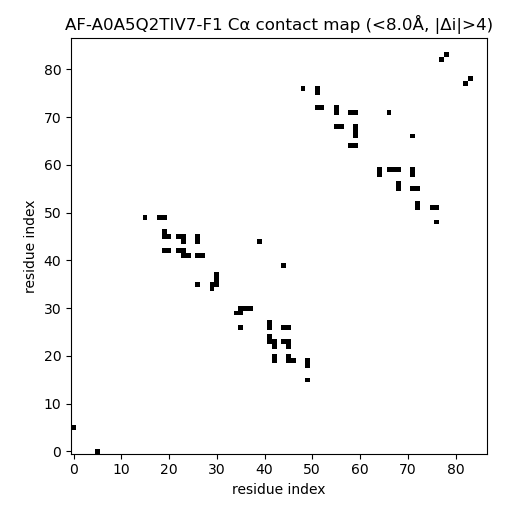49 1.00 88.00 81 TRP A C 1
ATOM 651 O O . TRP A 1 81 ? -9.305 -9.948 0.073 1.00 88.00 81 TRP A O 1
ATOM 661 N N . GLU A 1 82 ? -8.444 -10.748 -1.839 1.00 88.19 82 GLU A N 1
ATOM 662 C CA . GLU A 1 82 ? -9.319 -11.921 -1.964 1.00 88.19 82 GLU A CA 1
ATOM 663 C C . GLU A 1 82 ? -8.845 -13.104 -1.102 1.00 88.19 82 GLU A C 1
ATOM 665 O O . GLU A 1 82 ? -9.642 -13.946 -0.684 1.00 88.19 82 GLU A O 1
ATOM 670 N N . GLY A 1 83 ? -7.548 -13.148 -0.787 1.00 85.38 83 GLY A N 1
ATOM 671 C CA . GLY A 1 83 ? -6.901 -14.239 -0.066 1.00 85.38 83 GLY A CA 1
ATOM 672 C C . GLY A 1 83 ? -6.398 -15.355 -0.993 1.00 85.38 83 GLY A C 1
ATOM 673 O O . GLY A 1 83 ? -7.055 -15.770 -1.940 1.00 85.38 83 GLY A O 1
ATOM 674 N N . ILE A 1 84 ? -5.216 -15.899 -0.679 1.00 84.38 84 ILE A N 1
ATOM 675 C CA . ILE A 1 84 ? -4.497 -16.893 -1.511 1.00 84.38 84 ILE A CA 1
ATOM 676 C C . ILE A 1 84 ? -5.269 -18.211 -1.675 1.00 84.38 84 ILE A C 1
ATOM 678 O O . ILE A 1 84 ? -5.193 -18.874 -2.706 1.00 84.38 84 ILE A O 1
ATOM 682 N N . ALA A 1 85 ? -5.986 -18.610 -0.634 1.00 77.06 85 ALA A N 1
ATOM 683 C CA . ALA A 1 85 ? -6.880 -19.751 -0.650 1.00 77.06 85 ALA A CA 1
ATOM 684 C C . ALA A 1 85 ? -8.198 -19.254 -0.074 1.00 77.06 85 ALA A C 1
ATOM 686 O O . ALA A 1 85 ? -8.415 -19.364 1.133 1.00 77.06 85 ALA A O 1
ATOM 687 N N . ALA A 1 86 ? -9.011 -18.609 -0.912 1.00 57.66 86 ALA A N 1
ATOM 688 C CA . ALA A 1 86 ? -10.381 -18.265 -0.558 1.00 57.66 86 ALA A CA 1
ATOM 689 C C . ALA A 1 86 ? -11.043 -19.504 0.079 1.00 57.66 86 ALA A C 1
ATOM 691 O O . ALA A 1 86 ? -11.080 -20.572 -0.539 1.00 57.66 86 ALA A O 1
ATOM 692 N N . GLN A 1 87 ? -11.439 -19.385 1.350 1.00 51.31 87 GLN A N 1
ATOM 693 C CA . GLN A 1 87 ? -12.180 -20.416 2.084 1.00 51.31 87 GLN A CA 1
ATOM 694 C C . GLN A 1 87 ? -13.669 -20.282 1.802 1.00 51.31 87 GLN A C 1
ATOM 696 O O . GLN A 1 87 ? -14.157 -19.130 1.833 1.00 51.31 87 GLN A O 1
#

InterPro domains:
  IPR013570 Transcription regulator YsiA, C-terminal [PF08359] (9-81)
  IPR036271 Tetracyclin repressor-like, C-terminal domain superfamily [SSF48498] (18-85)

Organism: NCBI:txid2663022

Radius of gyration: 14.88 Å; Cα contacts (8 Å, |Δi|>4): 46; chains: 1; bounding box: 42×28×33 Å

Solvent-accessible surface area (backbone atoms only — not comparable to full-atom values): 4980 Å² total; per-residue (Å²): 135,60,70,64,59,60,50,54,49,58,69,44,40,62,58,54,50,51,51,32,51,54,42,15,52,54,44,43,52,32,38,77,71,66,79,42,88,71,97,65,57,36,60,62,54,20,48,52,54,48,48,48,48,51,50,21,49,57,54,46,70,35,92,83,55,87,63,52,52,64,69,55,29,49,60,57,50,50,42,66,74,65,39,90,72,68,126

Foldseek 3Di:
DDPVVVVVCVVCVVVLVVQLVVQLVVVVVCVVVVVDDDPDRSSVVSVQLSVLLVVLVVVVPDPPDPDDSCRSRVVSVCCVVCDVDND

Nearest PDB structures (foldseek):
  3eup-assembly1_B  TM=7.062E-01  e=1.163E+00  Cytophaga hutchinsonii ATCC 33406
  4uds-assembly1_A-2  TM=6.893E-01  e=1.640E+00  Azoarcus sp. CIB
  4yze-assembly2_D  TM=6.793E-01  e=1.736E+00  Escherichia coli K-12
  5xaz-assembly4_F  TM=8.269E-01  e=3.874E+00  Streptomyces fradiae
  5xay-assembly3_C  TM=8.169E-01  e=5.786E+00  Streptomyces fradiae

Sequence (87 aa):
MSETIRSALREESTNIVKFNEALSDIIDESMQNGLFQSRFNPQHIASVLVGIYFNALITWSSAETKEDLKEIFHPQFEIVWEGIAAQ

Secondary structure (DSSP, 8-state):
--HHHHHHHHHHHHHHHHHHHHHHHHHHHHHHTTSS--SS-HHHHHHHHHHHHHHHHHHHTSTT--S-HHHHHHHHHHHHHH-TT--